Protein AF-A0A6B3GBB5-F1 (afdb_monomer_lite)

Structure (mmCIF, N/CA/C/O backbone):
data_AF-A0A6B3GBB5-F1
#
_entry.id   AF-A0A6B3GBB5-F1
#
loop_
_atom_site.group_PDB
_atom_site.id
_atom_site.type_symbol
_atom_site.label_atom_id
_atom_site.label_alt_id
_atom_site.label_comp_id
_atom_site.label_asym_id
_atom_site.label_entity_id
_atom_site.label_seq_id
_atom_site.pdbx_PDB_ins_code
_atom_site.Cartn_x
_atom_site.Cartn_y
_atom_site.Cartn_z
_atom_site.occupancy
_atom_site.B_iso_or_equiv
_atom_site.auth_seq_id
_atom_site.auth_comp_id
_atom_site.auth_asym_id
_atom_site.auth_atom_id
_atom_site.pdbx_PDB_model_num
ATOM 1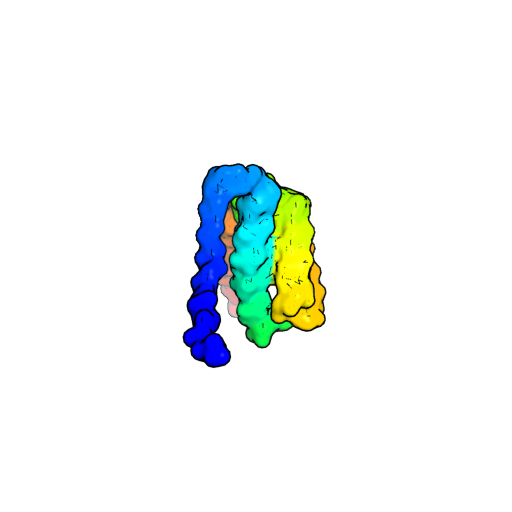 N N . ALA A 1 1 ? 29.294 -33.971 -20.254 1.00 37.00 1 ALA A N 1
ATOM 2 C CA . ALA A 1 1 ? 29.316 -33.937 -18.779 1.00 37.00 1 ALA A CA 1
ATOM 3 C C . ALA A 1 1 ? 29.130 -32.472 -18.383 1.00 37.00 1 ALA A C 1
ATOM 5 O O . ALA A 1 1 ? 29.967 -31.679 -18.781 1.00 37.00 1 ALA A O 1
ATOM 6 N N . ALA A 1 2 ? 27.953 -32.006 -17.937 1.00 38.81 2 ALA A N 1
ATOM 7 C CA . ALA A 1 2 ? 27.330 -32.283 -16.625 1.00 38.81 2 ALA A CA 1
ATOM 8 C C . ALA A 1 2 ? 28.318 -31.899 -15.498 1.00 38.81 2 ALA A C 1
ATOM 10 O O . ALA A 1 2 ? 29.413 -32.448 -15.505 1.00 38.81 2 ALA A O 1
ATOM 11 N N . THR A 1 3 ? 28.103 -30.997 -14.532 1.00 36.69 3 THR A N 1
ATOM 12 C CA . THR A 1 3 ? 26.953 -30.263 -13.946 1.00 36.69 3 THR A CA 1
ATOM 13 C C . THR A 1 3 ? 27.619 -29.183 -13.048 1.00 36.69 3 THR A C 1
ATOM 15 O O . THR A 1 3 ? 28.672 -29.470 -12.488 1.00 36.69 3 THR A O 1
ATOM 18 N N . ALA A 1 4 ? 27.171 -27.929 -12.931 1.00 43.03 4 ALA A N 1
ATOM 19 C CA . ALA A 1 4 ? 26.194 -27.503 -11.920 1.00 43.03 4 ALA A CA 1
ATOM 20 C C . ALA A 1 4 ? 25.853 -25.995 -12.041 1.00 43.03 4 ALA A C 1
ATOM 22 O O . ALA A 1 4 ? 26.718 -25.214 -12.440 1.00 43.03 4 ALA A O 1
ATOM 23 N N . PRO A 1 5 ? 24.631 -25.577 -11.652 1.00 48.75 5 PRO A N 1
ATOM 24 C CA . PRO A 1 5 ? 24.233 -24.178 -11.555 1.00 48.75 5 PRO A CA 1
ATOM 25 C C . PRO A 1 5 ? 24.551 -23.637 -10.147 1.00 48.75 5 PRO A C 1
ATOM 27 O O . PRO A 1 5 ? 23.998 -24.116 -9.159 1.00 48.75 5 PRO A O 1
ATOM 30 N N . GLY A 1 6 ? 25.433 -22.641 -10.031 1.00 37.28 6 GLY A N 1
ATOM 31 C CA . GLY A 1 6 ? 25.400 -21.724 -8.881 1.00 37.28 6 GLY A CA 1
ATOM 32 C C . GLY A 1 6 ? 24.245 -20.758 -9.141 1.00 37.28 6 GLY A C 1
ATOM 33 O O . GLY A 1 6 ? 24.186 -20.196 -10.225 1.00 37.28 6 GLY A O 1
ATOM 34 N N . GLY A 1 7 ? 23.194 -20.695 -8.326 1.00 32.25 7 GLY A N 1
ATOM 35 C CA . GLY A 1 7 ? 23.202 -20.148 -6.967 1.00 32.25 7 GLY A CA 1
ATOM 36 C C . GLY A 1 7 ? 22.644 -18.716 -7.050 1.00 32.25 7 GLY A C 1
ATOM 37 O O . GLY A 1 7 ? 22.974 -18.028 -8.008 1.00 32.25 7 GLY A O 1
ATOM 38 N N . PRO A 1 8 ? 21.744 -18.272 -6.154 1.00 42.56 8 PRO A N 1
ATOM 39 C CA . PRO A 1 8 ? 20.947 -17.073 -6.376 1.00 42.56 8 PRO A CA 1
ATOM 40 C C . PRO A 1 8 ? 21.844 -15.838 -6.352 1.00 42.56 8 PRO A C 1
ATOM 42 O O . PRO A 1 8 ? 22.260 -15.385 -5.285 1.00 42.56 8 PRO A O 1
ATOM 45 N N . ASP A 1 9 ? 22.077 -15.259 -7.526 1.00 43.72 9 ASP A N 1
ATOM 46 C CA . ASP A 1 9 ? 22.490 -13.870 -7.674 1.00 43.72 9 ASP A CA 1
ATOM 47 C C . ASP A 1 9 ? 21.334 -12.983 -7.192 1.00 43.72 9 ASP A C 1
ATOM 49 O O . ASP A 1 9 ? 20.600 -12.358 -7.957 1.00 43.72 9 ASP A O 1
ATOM 53 N N . ALA A 1 10 ? 21.128 -12.970 -5.877 1.00 45.16 10 ALA A N 1
ATOM 54 C CA . ALA A 1 10 ? 20.264 -12.041 -5.187 1.00 45.16 10 ALA A CA 1
ATOM 55 C C . ALA A 1 10 ? 20.886 -10.647 -5.321 1.00 45.16 10 ALA A C 1
ATOM 57 O O . ALA A 1 10 ? 21.613 -10.179 -4.450 1.00 45.16 10 ALA A O 1
ATOM 58 N N . GLY A 1 11 ? 20.606 -10.002 -6.453 1.00 46.69 11 GLY A N 1
ATOM 59 C CA . GLY A 1 11 ? 20.680 -8.562 -6.650 1.00 46.69 11 GLY A CA 1
ATOM 60 C C . GLY A 1 11 ? 21.979 -7.920 -6.182 1.00 46.69 11 GLY A C 1
ATOM 61 O O . GLY A 1 11 ? 21.941 -7.055 -5.302 1.00 46.69 11 GLY A O 1
ATOM 62 N N . VAL A 1 12 ? 23.110 -8.281 -6.797 1.00 48.84 12 VAL A N 1
ATOM 63 C CA . VAL A 1 12 ? 24.298 -7.424 -6.731 1.00 48.84 12 VAL A CA 1
ATOM 64 C C . VAL A 1 12 ? 23.927 -6.113 -7.414 1.00 48.84 12 VAL A C 1
ATOM 66 O O . VAL A 1 12 ? 23.845 -6.005 -8.636 1.00 48.84 12 VAL A O 1
ATOM 69 N N . PHE A 1 13 ? 23.610 -5.124 -6.588 1.00 52.62 13 PHE A N 1
ATOM 70 C CA . PHE A 1 13 ? 23.248 -3.796 -7.027 1.00 52.62 13 PHE A CA 1
ATOM 71 C C . PHE A 1 13 ? 24.498 -3.165 -7.641 1.00 52.62 13 PHE A C 1
ATOM 73 O O . PHE A 1 13 ? 25.424 -2.782 -6.926 1.00 52.62 13 PHE A O 1
ATOM 80 N N . SER A 1 14 ? 24.561 -3.084 -8.970 1.00 55.03 14 SER A N 1
ATOM 81 C CA . SER A 1 14 ? 25.610 -2.303 -9.615 1.00 55.03 14 SER A CA 1
ATOM 82 C C . SER A 1 14 ? 25.363 -0.838 -9.270 1.00 55.03 14 SER A C 1
ATOM 84 O O . SER A 1 14 ? 24.474 -0.201 -9.828 1.00 55.03 14 SER A O 1
ATOM 86 N N . LEU A 1 15 ? 26.139 -0.294 -8.330 1.00 53.31 15 LEU A N 1
ATOM 87 C CA . LEU A 1 15 ? 26.043 1.101 -7.873 1.00 53.31 15 LEU A CA 1
ATOM 88 C C . LEU A 1 15 ? 26.367 2.127 -8.984 1.00 53.31 15 LEU A C 1
ATOM 90 O O . LEU A 1 15 ? 26.296 3.326 -8.747 1.00 53.31 15 LEU A O 1
ATOM 94 N N . HIS A 1 16 ? 26.714 1.657 -10.189 1.00 57.44 16 HIS A N 1
ATOM 95 C CA . HIS A 1 16 ? 26.925 2.460 -11.399 1.00 57.44 16 HIS A CA 1
ATOM 96 C C . HIS A 1 16 ? 25.742 2.389 -12.382 1.00 57.44 16 HIS A C 1
ATOM 98 O O . HIS A 1 16 ? 25.753 3.056 -13.415 1.00 57.44 16 HIS A O 1
ATOM 104 N N . ALA A 1 17 ? 24.719 1.581 -12.095 1.00 65.06 17 ALA A N 1
ATOM 105 C CA . ALA A 1 17 ? 23.503 1.528 -12.886 1.00 65.06 17 ALA A CA 1
ATOM 106 C C . ALA A 1 17 ? 22.605 2.688 -12.436 1.00 65.06 17 ALA A C 1
ATOM 108 O O . ALA A 1 17 ? 22.228 2.767 -11.272 1.00 65.06 17 ALA A O 1
ATOM 109 N N . GLY A 1 18 ? 22.341 3.635 -13.337 1.00 83.25 18 GLY A N 1
ATOM 110 C CA . GLY A 1 18 ? 21.705 4.915 -13.023 1.00 83.25 18 GLY A CA 1
ATOM 111 C C . GLY A 1 18 ? 20.311 4.833 -12.366 1.00 83.25 18 GLY A C 1
ATOM 112 O O . GLY A 1 18 ? 19.798 3.752 -12.075 1.00 83.25 18 GLY A O 1
ATOM 113 N N . PRO A 1 19 ? 19.644 5.983 -12.165 1.00 87.38 19 PRO A N 1
ATOM 114 C CA . PRO A 1 19 ? 18.414 6.097 -11.368 1.00 87.38 19 PRO A CA 1
ATOM 115 C C . PRO A 1 19 ? 17.321 5.061 -11.683 1.00 87.38 19 PRO A C 1
ATOM 117 O O . PRO A 1 19 ? 16.662 4.554 -10.780 1.00 87.38 19 PRO A O 1
ATOM 120 N N . THR A 1 20 ? 17.154 4.676 -12.948 1.00 90.19 20 THR A N 1
ATOM 121 C CA . THR A 1 20 ? 16.173 3.665 -13.371 1.00 90.19 20 THR A CA 1
ATOM 122 C C . THR A 1 20 ? 16.447 2.272 -12.801 1.00 90.19 20 THR A C 1
ATOM 124 O O . THR A 1 20 ? 15.512 1.573 -12.414 1.00 90.19 20 THR A O 1
ATOM 127 N N . ALA A 1 21 ? 17.713 1.856 -12.729 1.00 91.19 21 ALA A N 1
ATOM 128 C CA . ALA A 1 21 ? 18.076 0.550 -12.185 1.00 91.19 21 ALA A CA 1
ATOM 129 C C . ALA A 1 21 ? 17.802 0.484 -10.678 1.00 91.19 21 ALA A C 1
ATOM 131 O O . ALA A 1 21 ? 17.316 -0.534 -10.185 1.00 91.19 21 ALA A O 1
ATOM 132 N N . LEU A 1 22 ? 18.026 1.599 -9.971 1.00 92.00 22 LEU A N 1
ATOM 133 C CA . LEU A 1 22 ? 17.642 1.742 -8.570 1.00 92.00 22 LEU A CA 1
ATOM 134 C C . LEU A 1 22 ? 16.138 1.592 -8.374 1.00 92.00 22 LEU A C 1
ATOM 136 O O . LEU A 1 22 ? 15.721 0.798 -7.533 1.00 92.00 22 LEU A O 1
ATOM 140 N N . LEU A 1 23 ? 15.335 2.320 -9.153 1.00 94.12 23 LEU A N 1
ATOM 141 C CA . LEU A 1 23 ? 13.880 2.245 -9.040 1.00 94.12 23 LEU A CA 1
ATOM 142 C C . LEU A 1 23 ? 13.362 0.832 -9.313 1.00 94.12 23 LEU A C 1
ATOM 144 O O . LEU A 1 23 ? 12.537 0.345 -8.549 1.00 94.12 23 LEU A O 1
ATOM 148 N N . ARG A 1 24 ? 13.892 0.138 -10.330 1.00 95.00 24 ARG A N 1
ATOM 149 C CA . ARG A 1 24 ? 13.516 -1.254 -10.618 1.00 95.00 24 ARG A CA 1
ATOM 150 C C . ARG A 1 24 ? 13.863 -2.189 -9.463 1.00 95.00 24 ARG A C 1
ATOM 152 O O . ARG A 1 24 ? 13.013 -2.942 -9.007 1.00 95.00 24 ARG A O 1
ATOM 159 N N . ALA A 1 25 ? 15.093 -2.132 -8.961 1.00 94.44 25 ALA A N 1
ATOM 160 C CA . ALA A 1 25 ? 15.509 -2.988 -7.853 1.00 94.44 25 ALA A CA 1
ATOM 161 C C . ALA A 1 25 ? 14.693 -2.727 -6.573 1.00 94.44 25 ALA A C 1
ATOM 163 O O . ALA A 1 25 ? 14.416 -3.656 -5.812 1.00 94.44 25 ALA A O 1
ATOM 164 N N . TYR A 1 26 ? 14.292 -1.475 -6.336 1.00 95.31 26 TYR A N 1
ATOM 165 C CA . TYR A 1 26 ? 13.410 -1.128 -5.227 1.00 95.31 26 TYR A CA 1
ATOM 166 C C . TYR A 1 26 ? 11.979 -1.640 -5.448 1.00 95.31 26 TYR A C 1
ATOM 168 O O . TYR A 1 26 ? 11.417 -2.255 -4.543 1.00 95.31 26 TYR A O 1
ATOM 176 N N . ALA A 1 27 ? 11.432 -1.475 -6.656 1.00 96.06 27 ALA A N 1
ATOM 177 C CA . ALA A 1 27 ? 10.117 -1.981 -7.049 1.00 96.06 27 ALA A CA 1
ATOM 178 C C . ALA A 1 27 ? 10.001 -3.502 -6.878 1.00 96.06 27 ALA A C 1
ATOM 180 O O . ALA A 1 27 ? 9.048 -3.962 -6.262 1.00 96.06 27 ALA A O 1
ATOM 181 N N . VAL A 1 28 ? 11.007 -4.275 -7.306 1.00 96.69 28 VAL A N 1
ATOM 182 C CA . VAL A 1 28 ? 11.044 -5.740 -7.121 1.00 96.69 28 VAL A CA 1
ATOM 183 C C . VAL A 1 28 ? 10.901 -6.117 -5.644 1.00 96.69 28 VAL A C 1
ATOM 185 O O . VAL A 1 28 ? 10.103 -6.982 -5.277 1.00 96.69 28 VAL A O 1
ATOM 188 N N . ARG A 1 29 ? 11.658 -5.452 -4.762 1.00 96.19 29 ARG A N 1
ATOM 189 C CA . ARG A 1 29 ? 11.624 -5.730 -3.316 1.00 96.19 29 ARG A CA 1
ATOM 190 C C . ARG A 1 29 ? 10.291 -5.325 -2.693 1.00 96.19 29 ARG A C 1
ATOM 192 O O . ARG A 1 29 ? 9.768 -6.065 -1.862 1.00 96.19 29 ARG A O 1
ATOM 199 N N . LEU A 1 30 ? 9.738 -4.183 -3.104 1.00 96.19 30 LEU A N 1
ATOM 200 C CA . LEU A 1 30 ? 8.416 -3.737 -2.667 1.00 96.19 30 LEU A CA 1
ATOM 201 C C . LEU A 1 30 ? 7.324 -4.710 -3.108 1.00 96.19 30 LEU A C 1
ATOM 203 O O . LEU A 1 30 ? 6.574 -5.182 -2.261 1.00 96.19 30 LEU A O 1
ATOM 207 N N . ALA A 1 31 ? 7.269 -5.052 -4.395 1.00 97.00 31 ALA A N 1
ATOM 208 C CA . ALA A 1 31 ? 6.300 -5.985 -4.957 1.00 97.00 31 ALA A CA 1
ATOM 209 C C . ALA A 1 31 ? 6.363 -7.350 -4.263 1.00 97.00 31 ALA A C 1
ATOM 211 O O . ALA A 1 31 ? 5.328 -7.900 -3.906 1.00 97.00 31 ALA A O 1
ATOM 212 N N . THR A 1 32 ? 7.568 -7.849 -3.972 1.00 97.12 32 THR A N 1
ATOM 213 C CA . THR A 1 32 ? 7.756 -9.101 -3.221 1.00 97.12 32 THR A CA 1
ATOM 214 C C . THR A 1 32 ? 7.138 -9.024 -1.821 1.00 97.12 32 THR A C 1
ATOM 216 O O . THR A 1 32 ? 6.401 -9.920 -1.412 1.00 97.12 32 THR A O 1
ATOM 219 N N . GLY A 1 33 ? 7.399 -7.940 -1.082 1.00 96.44 33 GLY A N 1
ATOM 220 C CA . GLY A 1 33 ? 6.800 -7.733 0.237 1.00 96.44 33 GLY A CA 1
ATOM 221 C C . GLY A 1 33 ? 5.278 -7.591 0.165 1.00 96.44 33 GLY A C 1
ATOM 222 O O . GLY A 1 33 ? 4.560 -8.215 0.943 1.00 96.44 33 GLY A O 1
ATOM 223 N N . ILE A 1 34 ? 4.776 -6.828 -0.805 1.00 96.94 34 ILE A N 1
ATOM 224 C CA . ILE A 1 34 ? 3.343 -6.614 -1.016 1.00 96.94 34 ILE A CA 1
ATOM 225 C C . ILE A 1 34 ? 2.639 -7.926 -1.381 1.00 96.94 34 ILE A C 1
ATOM 227 O O . ILE A 1 34 ? 1.597 -8.225 -0.804 1.00 96.94 34 ILE A O 1
ATOM 231 N N . ALA A 1 35 ? 3.213 -8.742 -2.266 1.00 97.12 35 ALA A N 1
ATOM 232 C CA . ALA A 1 35 ? 2.649 -10.030 -2.664 1.00 97.12 35 ALA A CA 1
ATOM 233 C C . ALA A 1 35 ? 2.422 -10.957 -1.461 1.00 97.12 35 ALA A C 1
ATOM 235 O O . ALA A 1 35 ? 1.410 -11.654 -1.408 1.00 97.12 35 ALA A O 1
ATOM 236 N N . SER A 1 36 ? 3.302 -10.908 -0.452 1.00 96.62 36 SER A N 1
ATOM 237 C CA . SER A 1 36 ? 3.104 -11.675 0.784 1.00 96.62 36 SER A CA 1
ATOM 238 C C . SER A 1 36 ? 1.847 -11.250 1.557 1.00 96.62 36 SER A C 1
ATOM 240 O O . SER A 1 36 ? 1.141 -12.102 2.091 1.00 96.62 36 SER A O 1
ATOM 242 N N . LEU A 1 37 ? 1.522 -9.952 1.572 1.00 95.88 37 LEU A N 1
ATOM 243 C CA . LEU A 1 37 ? 0.301 -9.433 2.194 1.00 95.88 37 LEU A CA 1
ATOM 244 C C . LEU A 1 37 ? -0.930 -9.764 1.356 1.00 95.88 37 LEU A C 1
ATOM 246 O O . LEU A 1 37 ? -1.957 -10.137 1.913 1.00 95.88 37 LEU A O 1
ATOM 250 N N . VAL A 1 38 ? -0.823 -9.666 0.029 1.00 96.56 38 VAL A N 1
ATOM 251 C CA . VAL A 1 38 ? -1.916 -10.014 -0.889 1.00 96.56 38 VAL A CA 1
ATOM 252 C C . VAL A 1 38 ? -2.298 -11.483 -0.749 1.00 96.56 38 VAL A C 1
ATOM 254 O O . VAL A 1 38 ? -3.481 -11.787 -0.669 1.00 96.56 38 VAL A O 1
ATOM 257 N N . ALA A 1 39 ? -1.321 -12.382 -0.625 1.00 95.38 39 ALA A N 1
ATOM 258 C CA . ALA A 1 39 ? -1.572 -13.812 -0.458 1.00 95.38 39 ALA A CA 1
ATOM 259 C C . ALA A 1 39 ? -2.360 -14.166 0.819 1.00 95.38 39 ALA A C 1
ATOM 261 O O . ALA A 1 39 ? -2.976 -15.227 0.874 1.00 95.38 39 ALA A O 1
ATOM 262 N N . VAL A 1 40 ? -2.328 -13.305 1.843 1.00 96.44 40 VAL A N 1
ATOM 263 C CA . VAL A 1 40 ? -3.000 -13.539 3.132 1.00 96.44 40 VAL A CA 1
ATOM 264 C C . VAL A 1 40 ? -4.291 -12.732 3.257 1.00 96.44 40 VAL A C 1
ATOM 266 O O . VAL A 1 40 ? -5.302 -13.263 3.709 1.00 96.44 40 VAL A O 1
ATOM 269 N N . LEU A 1 41 ? -4.249 -11.446 2.906 1.00 96.56 41 LEU A N 1
ATOM 270 C CA . LEU A 1 41 ? -5.332 -10.492 3.152 1.00 96.56 41 LEU A CA 1
ATOM 271 C C . LEU A 1 41 ? -6.244 -10.272 1.937 1.00 96.56 41 LEU A C 1
ATOM 273 O O . LEU A 1 41 ? -7.347 -9.770 2.123 1.00 96.56 41 LEU A O 1
ATOM 277 N N . ASP A 1 42 ? -5.774 -10.581 0.724 1.00 95.44 42 ASP A N 1
ATOM 278 C CA . ASP A 1 42 ? -6.446 -10.333 -0.564 1.00 95.44 42 ASP A CA 1
ATOM 279 C C . ASP A 1 42 ? -7.153 -8.958 -0.669 1.00 95.44 42 ASP A C 1
ATOM 281 O O . ASP A 1 42 ? -8.359 -8.868 -0.913 1.00 95.44 42 ASP A O 1
ATOM 285 N N . PRO A 1 43 ? -6.437 -7.839 -0.436 1.00 96.25 43 PRO A N 1
ATOM 286 C CA . PRO A 1 43 ? -7.053 -6.522 -0.464 1.00 96.25 43 PRO A CA 1
ATOM 287 C C . PRO A 1 43 ? -7.336 -6.080 -1.904 1.00 96.25 43 PRO A C 1
ATOM 289 O O . PRO A 1 43 ? -6.504 -6.244 -2.789 1.00 96.25 43 PRO A O 1
ATOM 292 N N . ALA A 1 44 ? -8.458 -5.396 -2.135 1.00 94.00 44 ALA A N 1
ATOM 293 C CA . ALA A 1 44 ? -8.755 -4.818 -3.451 1.00 94.00 44 ALA A CA 1
ATOM 294 C C . ALA A 1 44 ? -7.876 -3.592 -3.795 1.00 94.00 44 ALA A C 1
ATOM 296 O O . ALA A 1 44 ? -7.659 -3.279 -4.969 1.00 94.00 44 ALA A O 1
ATOM 297 N N . VAL A 1 45 ? -7.395 -2.872 -2.774 1.00 95.81 45 VAL A N 1
ATOM 298 C CA . VAL A 1 45 ? -6.628 -1.624 -2.906 1.00 95.81 45 VAL A CA 1
ATOM 299 C C . VAL A 1 45 ? -5.499 -1.594 -1.884 1.00 95.81 45 VAL A C 1
ATOM 301 O O . VAL A 1 45 ? -5.698 -1.939 -0.720 1.00 95.81 45 VAL A O 1
ATOM 304 N N . ILE A 1 46 ? -4.330 -1.124 -2.310 1.00 96.56 46 ILE A N 1
ATOM 305 C CA . ILE A 1 46 ? -3.159 -0.914 -1.461 1.00 96.56 46 ILE A CA 1
ATOM 306 C C . ILE A 1 46 ? -2.677 0.521 -1.653 1.00 96.56 46 ILE A C 1
ATOM 308 O O . ILE A 1 46 ? -2.404 0.951 -2.771 1.00 96.56 46 ILE A O 1
ATOM 312 N N . VAL A 1 47 ? -2.560 1.264 -0.554 1.00 95.00 47 VAL A N 1
ATOM 313 C CA . VAL A 1 47 ? -2.100 2.657 -0.572 1.00 95.00 47 VAL A CA 1
ATOM 314 C C . VAL A 1 47 ? -0.655 2.721 -0.090 1.00 95.00 47 VAL A C 1
ATOM 316 O O . VAL A 1 47 ? -0.348 2.362 1.046 1.00 95.00 47 VAL A O 1
ATOM 319 N N . LEU A 1 48 ? 0.236 3.195 -0.953 1.00 93.50 48 LEU A N 1
ATOM 320 C CA . LEU A 1 48 ? 1.658 3.344 -0.679 1.00 93.50 48 LEU A CA 1
ATOM 321 C C . LEU A 1 48 ? 1.943 4.753 -0.154 1.00 93.50 48 LEU A C 1
ATOM 323 O O . LEU A 1 48 ? 1.693 5.750 -0.830 1.00 93.50 48 LEU A O 1
ATOM 327 N N . THR A 1 49 ? 2.488 4.840 1.059 1.00 91.00 49 THR A N 1
ATOM 328 C CA . THR A 1 49 ? 2.826 6.109 1.717 1.00 91.00 49 THR A CA 1
ATOM 329 C C . THR A 1 49 ? 4.272 6.132 2.198 1.00 91.00 49 THR A C 1
ATOM 331 O O . THR A 1 49 ? 4.896 5.094 2.406 1.00 91.00 49 THR A O 1
ATOM 334 N N . GLY A 1 50 ? 4.808 7.331 2.405 1.00 88.88 50 GLY A N 1
ATOM 335 C CA . GLY A 1 50 ? 6.163 7.549 2.899 1.00 88.88 50 GLY A CA 1
ATOM 336 C C . GLY A 1 50 ? 7.040 8.310 1.912 1.00 88.88 50 GLY A C 1
ATOM 337 O O . GLY A 1 50 ? 6.797 8.356 0.708 1.00 88.88 50 GLY A O 1
ATOM 338 N N . ARG A 1 51 ? 8.100 8.927 2.442 1.00 89.00 51 ARG A N 1
ATOM 339 C CA . ARG A 1 51 ? 8.927 9.888 1.697 1.00 89.00 51 ARG A CA 1
ATOM 340 C C . ARG A 1 51 ? 9.636 9.286 0.487 1.00 89.00 51 ARG A C 1
ATOM 342 O O . ARG A 1 51 ? 9.771 9.967 -0.519 1.00 89.00 51 ARG A O 1
ATOM 349 N N . VAL A 1 52 ? 10.086 8.034 0.582 1.00 89.75 52 VAL A N 1
ATOM 350 C CA . VAL A 1 52 ? 10.783 7.351 -0.522 1.00 89.75 52 VAL A CA 1
ATOM 351 C C . VAL A 1 52 ? 9.817 7.043 -1.661 1.00 89.75 52 VAL A C 1
ATOM 353 O O . VAL A 1 52 ? 10.137 7.303 -2.815 1.00 89.75 52 VAL A O 1
ATOM 356 N N . LEU A 1 53 ? 8.618 6.559 -1.334 1.00 90.06 53 LEU A N 1
ATOM 357 C CA . LEU A 1 53 ? 7.562 6.290 -2.307 1.00 90.06 53 LEU A CA 1
ATOM 358 C C . LEU A 1 53 ? 7.093 7.584 -2.984 1.00 90.06 53 LEU A C 1
ATOM 360 O O . LEU A 1 53 ? 7.018 7.638 -4.206 1.00 90.06 53 LEU A O 1
ATOM 364 N N . ALA A 1 54 ? 6.898 8.654 -2.207 1.00 89.38 54 ALA A N 1
ATOM 365 C CA . ALA A 1 54 ? 6.560 9.973 -2.739 1.00 89.38 54 ALA A CA 1
ATOM 366 C C . ALA A 1 54 ? 7.664 10.548 -3.646 1.00 89.38 54 ALA A C 1
ATOM 368 O O . ALA A 1 54 ? 7.366 11.099 -4.700 1.00 89.38 54 ALA A O 1
ATOM 369 N N . ALA A 1 55 ? 8.937 10.401 -3.265 1.00 90.38 55 ALA A N 1
ATOM 370 C CA . ALA A 1 55 ? 10.068 10.852 -4.076 1.00 90.38 55 ALA A CA 1
ATOM 371 C C . ALA A 1 55 ? 10.258 10.013 -5.351 1.00 90.38 55 ALA A C 1
ATOM 373 O O . ALA A 1 55 ? 10.665 10.548 -6.378 1.00 90.38 55 ALA A O 1
ATOM 374 N N . GLY A 1 56 ? 9.973 8.708 -5.287 1.00 90.56 56 GLY A N 1
ATOM 375 C CA . GLY A 1 56 ? 9.990 7.810 -6.442 1.00 90.56 56 GLY A CA 1
ATOM 376 C C . GLY A 1 56 ? 8.841 8.066 -7.417 1.00 90.56 56 GLY A C 1
ATOM 377 O O . GLY A 1 56 ? 9.003 7.824 -8.613 1.00 90.56 56 GLY A O 1
ATOM 378 N N . GLY A 1 57 ? 7.719 8.590 -6.913 1.00 92.00 57 GLY A N 1
ATOM 379 C CA . GLY A 1 57 ? 6.577 9.055 -7.692 1.00 92.00 57 GLY A CA 1
ATOM 380 C C . GLY A 1 57 ? 5.988 7.991 -8.620 1.00 92.00 57 GLY A C 1
ATOM 381 O O . GLY A 1 57 ? 6.124 6.786 -8.400 1.00 92.00 57 GLY A O 1
ATOM 382 N N . GLU A 1 58 ? 5.363 8.467 -9.695 1.00 94.06 58 GLU A N 1
ATOM 383 C CA . GLU A 1 58 ? 4.714 7.626 -10.705 1.00 94.06 58 GLU A CA 1
ATOM 384 C C . GLU A 1 58 ? 5.641 6.564 -11.332 1.00 94.06 58 GLU A C 1
ATOM 386 O O . GLU A 1 58 ? 5.221 5.415 -11.472 1.00 94.06 58 GLU A O 1
ATOM 391 N N . PRO A 1 59 ? 6.919 6.860 -11.661 1.00 95.19 59 PRO A N 1
ATOM 392 C CA . PRO A 1 59 ? 7.818 5.840 -12.197 1.00 95.19 59 PRO A CA 1
ATOM 393 C C . PRO A 1 59 ? 8.006 4.642 -11.266 1.00 95.19 59 PRO A C 1
ATOM 395 O O . PRO A 1 59 ? 8.050 3.507 -11.736 1.00 95.19 59 PRO A O 1
ATOM 398 N N . LEU A 1 60 ? 8.127 4.884 -9.957 1.00 95.38 60 LEU A N 1
ATOM 399 C CA . LEU A 1 60 ? 8.268 3.810 -8.982 1.00 95.38 60 LEU A CA 1
ATOM 400 C C . LEU A 1 60 ? 6.958 3.042 -8.793 1.00 95.38 60 LEU A C 1
ATOM 402 O O . LEU A 1 60 ? 6.994 1.815 -8.695 1.00 95.38 60 LEU A O 1
ATOM 406 N N . LEU A 1 61 ? 5.826 3.750 -8.747 1.00 95.50 61 LEU A N 1
ATOM 407 C CA . LEU A 1 61 ? 4.508 3.136 -8.604 1.00 95.50 61 LEU A CA 1
ATOM 408 C C . LEU A 1 61 ? 4.249 2.156 -9.752 1.00 95.50 61 LEU A C 1
ATOM 410 O O . LEU A 1 61 ? 4.031 0.976 -9.495 1.00 95.50 61 LEU A O 1
ATOM 414 N N . ARG A 1 62 ? 4.424 2.604 -11.000 1.00 95.81 62 ARG A N 1
ATOM 415 C CA . ARG A 1 62 ? 4.244 1.772 -12.197 1.00 95.81 62 ARG A CA 1
ATOM 416 C C . ARG A 1 62 ? 5.171 0.559 -12.224 1.00 95.81 62 ARG A C 1
ATOM 418 O O . ARG A 1 62 ? 4.724 -0.544 -12.507 1.00 95.81 62 ARG A O 1
ATOM 425 N N . LEU A 1 63 ? 6.457 0.737 -11.904 1.00 96.44 63 LEU A N 1
ATOM 426 C CA . LEU A 1 63 ? 7.384 -0.399 -11.817 1.00 96.44 63 LEU A CA 1
ATOM 427 C C . LEU A 1 63 ? 6.937 -1.396 -10.742 1.00 96.44 63 LEU A C 1
ATOM 429 O O . LEU A 1 63 ? 7.053 -2.597 -10.934 1.00 96.44 63 LEU A O 1
ATOM 433 N N . THR A 1 64 ? 6.419 -0.916 -9.613 1.00 96.75 64 THR A N 1
ATOM 434 C CA . THR A 1 64 ? 5.939 -1.795 -8.539 1.00 96.75 64 THR A CA 1
ATOM 435 C C . THR A 1 64 ? 4.672 -2.541 -8.956 1.00 96.75 64 THR A C 1
ATOM 437 O O . THR A 1 64 ? 4.550 -3.720 -8.644 1.00 96.75 64 THR A O 1
ATOM 440 N N . GLU A 1 65 ? 3.756 -1.894 -9.681 1.00 95.88 65 GLU A N 1
ATOM 441 C CA . GLU A 1 65 ? 2.570 -2.542 -10.259 1.00 95.88 65 GLU A CA 1
ATOM 442 C C . GLU A 1 65 ? 2.942 -3.630 -11.270 1.00 95.88 65 GLU A C 1
ATOM 444 O O . GLU A 1 65 ? 2.394 -4.729 -11.204 1.00 95.88 65 GLU A O 1
ATOM 449 N N . GLU A 1 66 ? 3.894 -3.345 -12.166 1.00 95.69 66 GLU A N 1
ATOM 450 C CA . GLU A 1 66 ? 4.413 -4.304 -13.150 1.00 95.69 66 GLU A CA 1
ATOM 451 C C . GLU A 1 66 ? 4.986 -5.550 -12.455 1.00 95.69 66 GLU A C 1
ATOM 453 O O . GLU A 1 66 ? 4.577 -6.668 -12.758 1.00 95.69 66 GLU A O 1
ATOM 458 N N . GLU A 1 67 ? 5.875 -5.369 -11.475 1.00 96.31 67 GLU A N 1
ATOM 459 C CA . GLU A 1 67 ? 6.487 -6.488 -10.745 1.00 96.31 67 GLU A CA 1
ATOM 460 C C . GLU A 1 67 ? 5.461 -7.233 -9.863 1.00 96.31 67 GLU A C 1
ATOM 462 O O . GLU A 1 67 ? 5.528 -8.451 -9.713 1.00 96.31 67 GLU A O 1
ATOM 467 N N . LEU A 1 68 ? 4.475 -6.534 -9.286 1.00 96.50 68 LEU A N 1
ATOM 468 C CA . LEU A 1 68 ? 3.436 -7.161 -8.462 1.00 96.50 68 LEU A CA 1
ATOM 469 C C . LEU A 1 68 ? 2.467 -8.007 -9.295 1.00 96.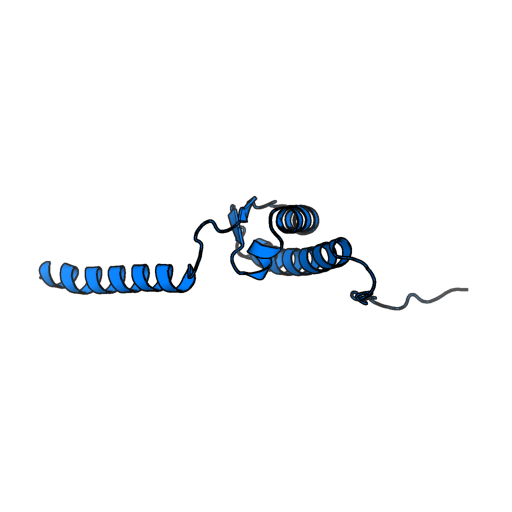50 68 LEU A C 1
ATOM 471 O O . LEU A 1 68 ? 2.017 -9.048 -8.819 1.00 96.50 68 LEU A O 1
ATOM 475 N N . ALA A 1 69 ? 2.154 -7.592 -10.525 1.00 94.69 69 ALA A N 1
ATOM 476 C CA . ALA A 1 69 ? 1.256 -8.328 -11.413 1.00 94.69 69 ALA A CA 1
ATOM 477 C C . ALA A 1 69 ? 1.784 -9.726 -11.783 1.00 94.69 69 ALA A C 1
ATOM 479 O O . ALA A 1 69 ? 0.981 -10.622 -12.052 1.00 94.69 69 ALA A O 1
ATOM 480 N N . GLU A 1 70 ? 3.106 -9.917 -11.756 1.00 94.94 70 GLU A N 1
ATOM 481 C CA . GLU A 1 70 ? 3.766 -11.215 -11.948 1.00 94.94 70 GLU A CA 1
ATOM 482 C C . GLU A 1 70 ? 3.671 -12.113 -10.701 1.00 94.94 70 GLU A C 1
ATOM 484 O O . GLU A 1 70 ? 3.650 -13.338 -10.805 1.00 94.94 70 GLU A O 1
ATOM 489 N N . LEU A 1 71 ? 3.594 -11.514 -9.507 1.00 94.94 71 LEU A N 1
ATOM 490 C CA . LEU A 1 71 ? 3.630 -12.231 -8.227 1.00 94.94 71 LEU A CA 1
ATOM 491 C C . LEU A 1 71 ? 2.241 -12.501 -7.631 1.00 94.94 71 LEU A C 1
ATOM 493 O O . LEU A 1 71 ? 2.082 -13.449 -6.862 1.00 94.94 71 LEU A O 1
ATOM 497 N N . ALA A 1 72 ? 1.241 -11.674 -7.948 1.00 92.38 72 ALA A N 1
ATOM 498 C CA . ALA A 1 72 ? -0.077 -11.700 -7.319 1.00 92.38 72 ALA A CA 1
ATOM 499 C C . ALA A 1 72 ? -1.222 -11.754 -8.357 1.00 92.38 72 ALA A C 1
ATOM 501 O O . ALA A 1 72 ? -1.554 -10.730 -8.963 1.00 92.38 72 ALA A O 1
ATOM 502 N N . PRO A 1 73 ? -1.903 -12.910 -8.520 1.00 88.62 73 PRO A N 1
ATOM 503 C CA . PRO A 1 73 ? -2.997 -13.068 -9.485 1.00 88.62 73 PRO A CA 1
ATOM 504 C C . PRO A 1 73 ? -4.190 -12.128 -9.266 1.00 88.62 73 PRO A C 1
ATOM 506 O O . PRO A 1 73 ? -4.828 -11.734 -10.241 1.00 88.62 73 PRO A O 1
ATOM 509 N N . SER A 1 74 ? -4.477 -11.743 -8.015 1.00 89.19 74 SER A N 1
ATOM 510 C CA . SER A 1 74 ? -5.593 -10.847 -7.665 1.00 89.19 74 SER A CA 1
ATOM 511 C C . SER A 1 74 ? -5.436 -9.425 -8.216 1.00 89.19 74 SER A C 1
ATOM 513 O O . SER A 1 74 ? -6.429 -8.709 -8.317 1.00 89.19 74 SER A O 1
ATOM 515 N N . ARG A 1 75 ? -4.210 -9.013 -8.588 1.00 89.25 75 ARG A N 1
ATOM 516 C CA . ARG A 1 75 ? -3.887 -7.698 -9.180 1.00 89.25 75 ARG A CA 1
ATOM 517 C C . ARG A 1 75 ? -4.553 -6.524 -8.443 1.00 89.25 75 ARG A C 1
ATOM 519 O O . ARG A 1 75 ? -5.357 -5.795 -9.034 1.00 89.25 75 ARG A O 1
ATOM 526 N N . PRO A 1 76 ? -4.237 -6.337 -7.151 1.00 94.25 76 PRO A N 1
ATOM 527 C CA . PRO A 1 76 ? -4.792 -5.234 -6.382 1.00 94.25 76 PRO A CA 1
ATOM 528 C C . PRO A 1 76 ? -4.380 -3.891 -6.987 1.00 94.25 76 PRO A C 1
ATOM 530 O O . PRO A 1 76 ? -3.291 -3.751 -7.547 1.00 94.25 76 PRO A O 1
ATOM 533 N N . ARG A 1 77 ? -5.231 -2.875 -6.835 1.00 94.75 77 ARG A N 1
ATOM 534 C CA . ARG A 1 77 ? -4.908 -1.518 -7.295 1.00 94.75 77 ARG A CA 1
ATOM 535 C C . ARG A 1 77 ? -3.894 -0.879 -6.349 1.00 94.75 77 ARG A C 1
ATOM 537 O O . ARG A 1 77 ? -4.172 -0.795 -5.151 1.00 94.75 77 ARG A O 1
ATOM 544 N N . LEU A 1 78 ? -2.768 -0.392 -6.871 1.00 95.62 78 LEU A N 1
ATOM 545 C CA . LEU A 1 78 ? -1.819 0.400 -6.090 1.00 95.62 78 LEU A CA 1
ATOM 546 C C . LEU A 1 78 ? -2.152 1.888 -6.238 1.00 95.62 78 LEU A C 1
ATOM 548 O O . LEU A 1 78 ? -2.388 2.383 -7.333 1.00 95.62 78 LEU A O 1
ATOM 552 N N . LEU A 1 79 ? -2.199 2.608 -5.121 1.00 94.88 79 LEU A N 1
ATOM 553 C CA . LEU A 1 79 ? -2.445 4.049 -5.097 1.00 94.88 79 LEU A CA 1
ATOM 554 C C . LEU A 1 79 ? -1.334 4.751 -4.325 1.00 94.88 79 LEU A C 1
ATOM 556 O O . LEU A 1 79 ? -0.866 4.250 -3.301 1.00 94.88 79 LEU A O 1
ATOM 560 N N . ALA A 1 80 ? -0.943 5.940 -4.773 1.00 92.88 80 ALA A N 1
ATOM 561 C CA . ALA A 1 80 ? -0.089 6.812 -3.980 1.00 92.88 80 ALA A CA 1
ATOM 562 C C . ALA A 1 80 ? -0.909 7.477 -2.863 1.00 92.88 80 ALA A C 1
ATOM 564 O O . ALA A 1 80 ? -2.041 7.907 -3.077 1.00 92.88 80 ALA A O 1
ATOM 565 N N . GLY A 1 81 ? -0.341 7.575 -1.661 1.00 91.38 81 GLY A N 1
ATOM 566 C CA . GLY A 1 81 ? -0.970 8.299 -0.561 1.00 91.38 81 GLY A CA 1
ATOM 567 C C . GLY A 1 81 ? -1.073 9.798 -0.854 1.00 91.38 81 GLY A C 1
ATOM 568 O O . GLY A 1 81 ? -0.065 10.455 -1.100 1.00 91.38 81 GLY A O 1
ATOM 569 N N . GLU A 1 82 ? -2.283 10.350 -0.770 1.00 89.31 82 GLU A N 1
ATOM 570 C CA . GLU A 1 82 ? -2.549 11.772 -1.046 1.00 89.31 82 GLU A CA 1
ATOM 571 C C . GLU A 1 82 ? -2.368 12.674 0.187 1.00 89.31 82 GLU A C 1
ATOM 573 O O . GLU A 1 82 ? -2.205 13.889 0.070 1.00 89.31 82 GLU A O 1
ATOM 578 N N . VAL A 1 83 ? -2.368 12.092 1.391 1.00 89.06 83 VAL A N 1
ATOM 579 C CA . VAL A 1 83 ? -2.175 12.846 2.635 1.00 89.06 83 VAL A CA 1
ATOM 580 C C . VAL A 1 83 ? -0.700 13.218 2.782 1.00 89.06 83 VAL A C 1
ATOM 582 O O . VAL A 1 83 ? 0.136 12.411 3.188 1.00 89.06 83 VAL A O 1
ATOM 585 N N . THR A 1 84 ? -0.386 14.471 2.464 1.00 82.19 84 THR A N 1
ATOM 586 C CA . THR A 1 84 ? 0.970 15.030 2.529 1.00 82.19 84 THR A CA 1
ATOM 587 C C . THR A 1 84 ? 1.351 15.475 3.946 1.00 82.19 84 THR A C 1
ATOM 589 O O . THR A 1 84 ? 0.493 15.834 4.752 1.00 82.19 84 THR A O 1
ATOM 592 N N . GLY A 1 85 ? 2.648 15.490 4.271 1.00 85.56 85 GLY A N 1
ATOM 593 C CA . GLY A 1 85 ? 3.151 15.873 5.600 1.00 85.56 85 GLY A CA 1
ATOM 5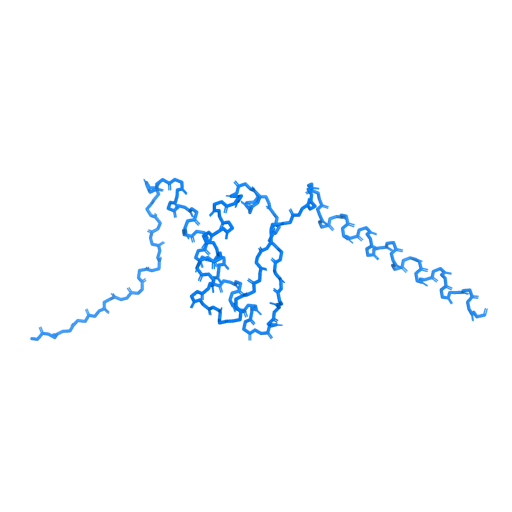94 C C . GLY A 1 85 ? 3.204 14.683 6.559 1.00 85.56 85 GLY A C 1
ATOM 595 O O . GLY A 1 85 ? 3.954 13.744 6.301 1.00 85.56 85 GLY A O 1
ATOM 596 N N . ASP A 1 86 ? 2.404 14.719 7.630 1.00 88.56 86 ASP A N 1
ATOM 597 C CA . ASP A 1 86 ? 2.419 13.728 8.718 1.00 88.56 86 ASP A CA 1
ATOM 598 C C . ASP A 1 86 ? 1.151 12.845 8.727 1.00 88.56 86 ASP A C 1
ATOM 600 O O . ASP A 1 86 ? 0.310 12.973 9.625 1.00 88.56 86 ASP A O 1
ATOM 604 N N . PRO A 1 87 ? 0.964 11.939 7.743 1.00 90.38 87 PRO A N 1
ATOM 605 C CA . PRO A 1 87 ? -0.255 11.132 7.629 1.00 90.38 87 PRO A CA 1
ATOM 606 C C . PRO A 1 87 ? -0.498 10.249 8.860 1.00 90.38 87 PRO A C 1
ATOM 608 O O . PRO A 1 87 ? -1.640 10.071 9.271 1.00 90.38 87 PRO A O 1
ATOM 611 N N . VAL A 1 88 ? 0.572 9.751 9.489 1.00 92.75 88 VAL A N 1
ATOM 612 C CA . VAL A 1 88 ? 0.481 8.919 10.699 1.00 92.75 88 VAL A CA 1
ATOM 613 C C . VAL A 1 88 ? 0.028 9.740 11.906 1.00 92.75 88 VAL A C 1
ATOM 615 O O . VAL A 1 88 ? -0.840 9.296 12.649 1.00 92.75 88 VAL A O 1
ATOM 618 N N . VAL A 1 89 ? 0.566 10.951 12.087 1.00 94.81 89 VAL A N 1
ATOM 619 C CA . VAL A 1 89 ? 0.184 11.825 13.210 1.00 94.81 89 VAL A CA 1
ATOM 620 C C . VAL A 1 89 ? -1.265 12.271 13.065 1.00 94.81 89 VAL A C 1
ATOM 622 O O . VAL A 1 89 ? -2.018 12.212 14.033 1.00 94.81 89 VAL A O 1
ATOM 625 N N . ARG A 1 90 ? -1.684 12.657 11.852 1.00 93.19 90 ARG A N 1
ATOM 626 C CA . ARG A 1 90 ? -3.088 13.000 11.587 1.00 93.19 90 ARG A CA 1
ATOM 627 C C . ARG A 1 90 ? -4.023 11.825 11.856 1.00 93.19 90 ARG A C 1
ATOM 629 O O . ARG A 1 90 ? -5.009 12.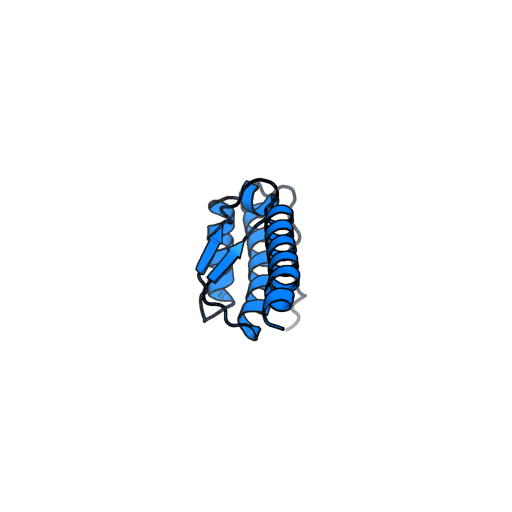006 12.557 1.00 93.19 90 ARG A O 1
ATOM 636 N N . GLY A 1 91 ? -3.689 10.628 11.373 1.00 94.06 91 GLY A N 1
ATOM 637 C CA . GLY A 1 91 ? -4.473 9.425 11.667 1.00 94.06 91 GLY A CA 1
ATOM 638 C C . GLY A 1 91 ? -4.548 9.124 13.166 1.00 94.06 91 GLY A C 1
ATOM 639 O O . GLY A 1 91 ? -5.619 8.819 13.680 1.00 94.06 91 GLY A O 1
ATOM 640 N N . GLY A 1 92 ? -3.436 9.281 13.889 1.00 96.25 92 GLY A N 1
ATOM 641 C CA . GLY A 1 92 ? -3.398 9.119 15.342 1.00 96.25 92 GLY A CA 1
ATOM 642 C C . GLY A 1 92 ? -4.284 10.121 16.083 1.00 96.25 92 GLY A C 1
ATOM 643 O O . GLY A 1 92 ? -4.963 9.744 17.034 1.00 96.25 92 GLY A O 1
ATOM 644 N N . LEU A 1 93 ? -4.324 11.377 15.628 1.00 96.62 93 LEU A N 1
ATOM 645 C CA . LEU A 1 93 ? -5.214 12.389 16.193 1.00 96.62 93 LEU A CA 1
ATOM 646 C C . LEU A 1 93 ? -6.688 12.029 15.974 1.00 96.62 93 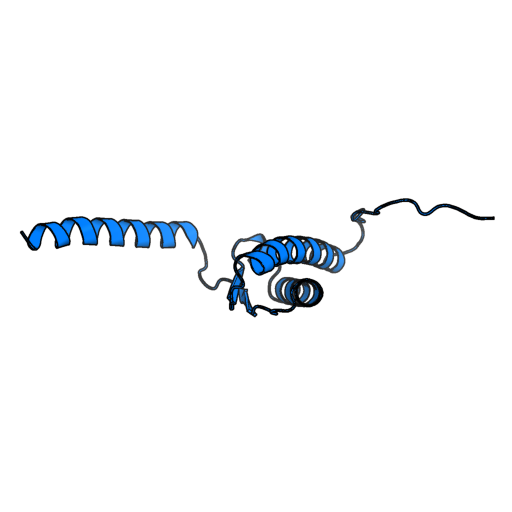LEU A C 1
ATOM 648 O O . LEU A 1 93 ? -7.469 12.137 16.912 1.00 96.62 93 LEU A O 1
ATOM 652 N N . GLU A 1 94 ? -7.060 11.558 14.780 1.00 96.19 94 GLU A N 1
ATOM 653 C CA . GLU A 1 94 ? -8.433 11.110 14.504 1.00 96.19 94 GLU A CA 1
ATOM 654 C C . GLU A 1 94 ? -8.834 9.920 15.383 1.00 96.19 94 GLU A C 1
ATOM 656 O O . GLU A 1 94 ? -9.922 9.917 15.957 1.00 96.19 94 GLU A O 1
ATOM 661 N N . VAL A 1 95 ? -7.935 8.946 15.567 1.00 97.00 95 VAL A N 1
ATOM 662 C CA . VAL A 1 95 ? -8.162 7.813 16.478 1.00 97.00 95 VAL A CA 1
ATOM 663 C C . VAL A 1 95 ? -8.333 8.291 17.923 1.00 97.00 95 VAL A C 1
ATOM 665 O O . VAL A 1 95 ? -9.264 7.861 18.602 1.00 97.00 95 VAL A O 1
ATOM 668 N N . ALA A 1 96 ? -7.476 9.200 18.397 1.00 96.69 96 ALA A N 1
ATOM 669 C CA . ALA A 1 96 ? -7.566 9.741 19.753 1.00 96.69 96 ALA A CA 1
ATOM 670 C C . ALA A 1 96 ? -8.864 10.535 19.972 1.00 96.69 96 ALA A C 1
ATOM 672 O O . ALA A 1 96 ? -9.520 10.380 20.999 1.00 96.69 96 ALA A O 1
ATOM 673 N N . LEU A 1 97 ? -9.262 11.357 18.997 1.00 96.12 97 LEU A N 1
ATOM 674 C CA . LEU A 1 97 ? -10.513 12.110 19.049 1.00 96.12 97 LEU A CA 1
ATOM 675 C C . LEU A 1 97 ? -11.735 11.189 19.038 1.00 96.12 97 LEU A C 1
ATOM 677 O O . LEU A 1 97 ? -12.681 11.455 19.775 1.00 96.12 97 LEU A O 1
ATOM 681 N N . ALA A 1 98 ? -11.728 10.124 18.231 1.00 94.94 98 ALA A N 1
ATOM 682 C CA . ALA A 1 98 ? -12.796 9.128 18.225 1.00 94.94 98 ALA A CA 1
ATOM 683 C C . ALA A 1 98 ? -12.931 8.450 19.597 1.00 94.94 98 ALA A C 1
ATOM 685 O O . ALA A 1 98 ? -14.019 8.445 20.160 1.00 94.94 98 ALA A O 1
ATOM 686 N N . ALA A 1 99 ? -11.818 8.003 20.185 1.00 94.50 99 ALA A N 1
ATOM 687 C CA . ALA A 1 99 ? -11.821 7.363 21.500 1.00 94.50 99 ALA A CA 1
ATOM 688 C C . ALA A 1 99 ? -12.367 8.279 22.613 1.00 94.50 99 ALA A C 1
ATOM 690 O O . ALA A 1 99 ? -13.192 7.852 23.416 1.00 94.50 99 ALA A O 1
ATOM 691 N N . VAL A 1 100 ? -11.953 9.553 22.638 1.00 94.31 100 VAL A N 1
ATOM 692 C CA . VAL A 1 100 ? -12.457 10.531 23.621 1.00 94.31 100 VAL A CA 1
ATOM 693 C C . VAL A 1 100 ? -13.948 10.811 23.416 1.00 94.31 100 VAL A C 1
ATOM 695 O O . VAL A 1 100 ? -14.682 10.977 24.388 1.00 94.31 100 VAL A O 1
ATOM 698 N N . ARG A 1 101 ? -14.418 10.874 22.162 1.00 91.56 101 ARG A N 1
ATOM 699 C CA . ARG A 1 101 ? -15.849 11.045 21.870 1.00 91.56 101 ARG A CA 1
ATOM 700 C C . ARG A 1 101 ? -16.653 9.862 22.390 1.00 91.56 101 ARG A C 1
ATOM 702 O O . ARG A 1 101 ? -17.643 10.095 23.076 1.00 91.56 101 ARG A O 1
ATOM 709 N N . ASP A 1 102 ? -16.216 8.640 22.107 1.00 89.88 102 ASP A N 1
ATOM 710 C CA . ASP A 1 102 ? -16.901 7.438 22.576 1.00 89.88 102 ASP A CA 1
ATOM 711 C C . ASP A 1 102 ? -16.993 7.440 24.111 1.00 89.88 102 ASP A C 1
ATOM 713 O O . ASP A 1 102 ? -18.086 7.301 24.644 1.00 89.88 102 ASP A O 1
ATOM 717 N N . GLU A 1 103 ? -15.909 7.750 24.834 1.00 88.62 103 GLU A N 1
ATOM 718 C CA . GLU A 1 103 ? -15.914 7.828 26.306 1.00 88.62 103 GLU A CA 1
ATOM 719 C C . GLU A 1 103 ? -16.900 8.877 26.856 1.00 88.62 103 GLU A C 1
ATOM 721 O O . GLU A 1 103 ? -17.697 8.597 27.756 1.00 88.62 103 GLU A O 1
ATOM 726 N N . VAL A 1 104 ? -16.880 10.099 26.319 1.00 89.44 104 VAL A N 1
ATOM 727 C CA . VAL A 1 104 ? -17.715 11.198 26.830 1.00 89.44 104 VAL A CA 1
ATOM 728 C C . VAL A 1 104 ? -19.197 10.983 26.499 1.00 89.44 104 VAL A C 1
ATOM 730 O O . VAL A 1 104 ? -20.064 11.290 27.323 1.00 89.44 104 VAL A O 1
ATOM 733 N N . PHE A 1 105 ? -19.509 10.440 25.319 1.00 80.00 105 PHE A N 1
ATOM 734 C CA . PHE A 1 105 ? -20.891 10.257 24.874 1.00 80.00 105 PHE A CA 1
ATOM 735 C C . PHE A 1 105 ? -21.530 8.940 25.355 1.00 80.00 105 PHE A C 1
ATOM 737 O O . PHE A 1 105 ? -22.726 8.968 25.651 1.00 80.00 105 PHE A O 1
ATOM 744 N N . ASP A 1 106 ? -20.783 7.845 25.569 1.00 65.50 106 ASP A N 1
ATOM 745 C CA . ASP A 1 106 ? -21.332 6.626 26.211 1.00 65.50 106 ASP A CA 1
ATOM 746 C C . ASP A 1 106 ? -21.690 6.856 27.689 1.00 65.50 106 ASP A C 1
ATOM 748 O O . ASP A 1 106 ? -22.576 6.204 28.243 1.00 65.50 106 ASP A O 1
ATOM 752 N N . THR A 1 107 ? -21.063 7.841 28.339 1.00 54.88 107 THR A N 1
ATOM 753 C CA . THR A 1 107 ? -21.373 8.201 29.732 1.00 54.88 107 THR A CA 1
ATOM 754 C C . THR A 1 107 ? -22.731 8.914 29.874 1.00 54.88 107 THR A C 1
ATOM 756 O O . THR A 1 107 ? -23.269 9.000 30.975 1.00 54.88 107 THR A O 1
ATOM 759 N N . SER A 1 108 ? -23.324 9.392 28.772 1.00 55.25 108 SER A N 1
ATOM 760 C CA . SER A 1 108 ? -24.604 10.126 28.768 1.00 55.25 108 SER A CA 1
ATOM 761 C C . SER A 1 108 ? -25.836 9.229 28.565 1.00 55.25 108 SER A C 1
ATOM 763 O O . SER A 1 108 ? -26.964 9.708 28.664 1.00 55.25 108 SER A O 1
ATOM 765 N N . ALA A 1 109 ? -25.635 7.941 28.263 1.00 57.66 109 ALA A N 1
ATOM 766 C CA . ALA A 1 109 ? -26.701 6.959 28.048 1.00 57.66 109 ALA A CA 1
ATOM 767 C C . ALA A 1 109 ? -27.088 6.171 29.319 1.00 57.66 109 ALA A C 1
ATOM 769 O O . ALA A 1 109 ? -27.887 5.235 29.231 1.00 57.66 109 ALA A O 1
ATOM 770 N N . ARG A 1 110 ? -26.526 6.523 30.485 1.00 45.66 110 ARG A N 1
ATOM 771 C CA . ARG A 1 110 ? -26.818 5.887 31.778 1.00 45.66 110 ARG A CA 1
ATOM 772 C C . ARG A 1 110 ? -27.631 6.786 32.700 1.00 45.66 110 ARG A C 1
ATOM 774 O O . ARG A 1 110 ? -27.323 7.994 32.763 1.00 45.66 110 ARG A O 1
#

Radius of gyration: 20.82 Å; chains: 1; bounding box: 56×50×51 Å

Foldseek 3Di:
DDDDDDDDPPPPDPPPPDPLSVLLNVLLVLLVVVLVVCVPPVDQEDEDDDDVDVVCPPSSQVSNLVNNVVRHVSSHHYHYDPDPDCPPVVVVVVVVVVVVCCVVVVVVVD

pLDDT: mean 84.31, std 18.71, range [32.25, 97.12]

Secondary structure (DSSP, 8-state):
--------------TTS-HHHHHHHHHHHHHHHHHHHHHHH--SEEEE-SHHHHHHHHHHHHHHHHHHHHH-TT-PEEEE----S-HHHHHHHHHHHHHHHHHHHHGGG-

Sequence (110 aa):
AATAPGGPDAGVFSLHAGPTALLRAYAVRLATGIASLVAVLDPAVIVLTGRVLAAGGEPLLRLTEEELAELAPSRPRLLAGEVTGDPVVRGGLEVALAAVRDEVFDTSAR

=== Feature glossary ===
Reading guide. The protein is described through the following features:

Foldseek 3Di. A 3Di character summarizes, for each residue, the relative orientation of the Cα frame of its nearest spatial neighbor. Because it encodes fold topology rather than chemistry, 3Di alignments detect remote structural similarity that sequence alignment misses.

Contact-map, Ramachandran, and PAE plots. Plot images: a contact map (which residues are close in 3D, as an N×N binary image), a Ramachandran scatter (backbone torsion angles, revealing secondary-structure composition at a glance), and — for AlphaFold structures — a PAE heatmap (pairwise prediction confidence).

Radius of gyration, Cα contacts, bounding box. Radius of gyration (Rg) is the root-mean-square distance of Cα atoms from their centroid — a single number for overall size and compactness. A globular domain of N residues has Rg ≈ 2.2·N^0.38 Å; an extended or disordered chain has a much larger Rg. The Cα contact count is the number of residue pairs whose Cα atoms are within 8 Å and are more than four positions apart in sequence — a standard proxy for tertiary packing density. The bounding box is the smallest axis-aligned box enclosing all Cα atoms.

Secondary structure (8-state, DSSP). Eight-state secondary structure (DSSP): H is the canonical α-helix, G the tighter 3₁₀-helix, I the wider π-helix; E/B are β-structure, T and S are turns and bends, and '-' is everything else. DSSP derives these from the pattern of main-chain N–H···O=C hydrogen bonds, not from the sequence.

B-factor. B-factor (Debye–Waller factor) reflects atomic displacement in the crystal lattice. It is an experimental observable (units Å²), not a prediction; low values mean the atom is pinned down, high values mean it moves or is heterogeneous across the crystal.

pLDDT. pLDDT is the predicted lDDT-Cα score: AlphaFold's confidence that the local environment of each residue (all inter-atomic distances within 15 Å) is correctly placed. It is a per-residue number between 0 and 100, with higher meaning more reliable.

Nearest PDB structures. Nearest PDB neighbors are the top structural matches found by Foldseek when searching this structure against the entire Protein Data Bank. Each hit reports a TM-score (0 to 1; >0.5 almost always implies the same fold) and an E-value. These are *structural* homologs — they may share no detectable sequence similarity.

Solvent-accessible surface area. Accessible surface area quantifies burial. A residue with SASA near zero is packed into the hydrophobic core; one with SASA >100 Å² sits on the surface. Computed here via the Shrake–Rupley numerical algorithm with a 1.4 Å probe.

Rendered structure images. Structure images are PyMOL renders from six orthogonal camera directions. Cartoon representation draws helices as coils and strands as arrows; sticks shows the backbone as bonds; surface shows the solvent-excluded envelope. Rainbow coloring maps sequence position to hue (blue→red, N→C); chain coloring assigns a distinct color per polypeptide.

Backbone torsions (φ/ψ). φ (phi) and ψ (psi) are the two rotatable backbone dihedrals per residue: φ is the C(i-1)–N–Cα–C torsion, ψ is the N–Cα–C–N(i+1) torsion, both in degrees on (−180°, 180°]. α-helical residues cluster near (−60°, −45°); β-strand residues near (−120°, +130°). A Ramachandran plot is simply a scatter of (φ, ψ) for every residue.

Predicted aligned error. Predicted Aligned Error (PAE) is an AlphaFold confidence matrix: entry (i, j) is the expected error in the position of residue j, in ångströms, when the prediction is superimposed on the true structure at residue i. Low P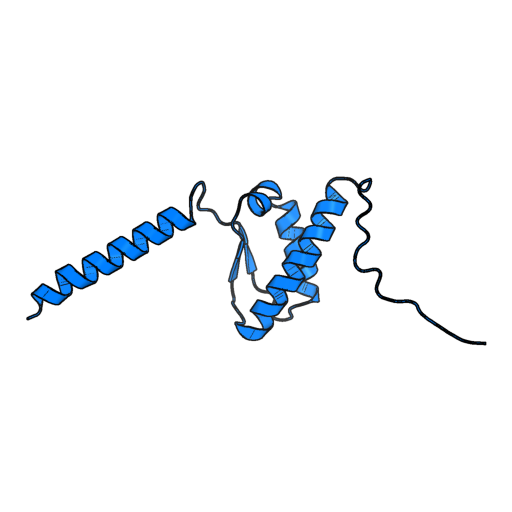AE within a block of residues means that block is internally rigid and well-predicted; high PAE between two blocks means their relative placement is uncertain even if each block individually is confident.

mmCIF coordinates. Structure coordinates are given as an mmCIF _atom_site loop: one row per atom with element, residue name, chain id, sequence number, and x/y/z position in Å. Only the four main-chain atoms per residue are included here; side chains are omitted to keep the record compact.

InterPro / GO / CATH / organism. Database cross-references. InterPro integrates a dozen domain/family signature databases into unified entries with residue-range hits. GO terms attach function/process/location labels with evidence codes. CATH codes position the fold in a four-level structural taxonomy. Organism is the NCBI-taxonomy species name.

Secondary structure (3-state, P-SEA). SS3 is a coarse helix/strand/coil call (letters a/b/c) made by the P-SEA algorithm from inter-Cα distances and dihedrals. It is less detailed than DSSP but needs only Cα positions.

Sequence. Sequence gives the chain of amino acids in standard one-letter code (A=alanine, C=cysteine, …, Y=tyrosine), read N→C. It is the only feature that is directly encoded by the gene; all structural features are derived from the folded form of this sequence.